Protein AF-A0A7J8NJE0-F1 (afdb_monomer)

Sequence (69 aa):
MGSVSMEPAVLDDIIYRLLDLKQARPGKQVQLLEGEIRQLCTVAREIFLQQPNLLELEAPIKICGTPFF

Organism: NCBI:txid34289

Foldseek 3Di:
DDLLDDDVVLVVVVVVQVVVCVPPDPPDDRDDDPVSVVSVVVNVVVVVVVADPDDDDDDDDDDDDDPDD

Radius of gyration: 15.57 Å; Cα contacts (8 Å, |Δi|>4): 14; chains: 1; bounding box: 34×40×32 Å

InterPro domains:
  IPR029052 Metallo-dependent phosphatase-like [G3DSA:3.60.21.10] (3-66)
  IPR029052 Metallo-dependent phosphatase-like [SSF56300] (6-65)
  IPR031675 Serine-threonine protein phosphatase, N-terminal [PF16891] (11-58)

pLDDT: mean 84.8, std 11.79, range [44.44, 94.19]

Structure (mmCIF, N/CA/C/O backbone):
data_AF-A0A7J8NJE0-F1
#
_entry.id   AF-A0A7J8NJE0-F1
#
loop_
_atom_site.group_PDB
_atom_site.id
_atom_site.type_symbol
_atom_site.label_atom_id
_atom_site.label_alt_id
_atom_site.label_comp_id
_atom_site.label_asym_id
_atom_site.label_entity_id
_atom_site.label_seq_id
_atom_site.pdbx_PDB_ins_code
_atom_site.Cartn_x
_atom_site.Cartn_y
_atom_site.Cartn_z
_atom_site.occupancy
_atom_site.B_iso_or_equiv
_atom_site.auth_seq_id
_atom_site.auth_comp_id
_atom_site.auth_asym_id
_atom_site.auth_atom_id
_atom_site.pdbx_PDB_model_num
ATOM 1 N N . MET A 1 1 ? -8.683 -21.089 -1.847 1.00 46.16 1 MET A N 1
ATOM 2 C CA . MET A 1 1 ? -8.221 -19.791 -1.316 1.00 46.16 1 MET A CA 1
ATOM 3 C C . MET A 1 1 ? -9.191 -18.761 -1.854 1.00 46.16 1 MET A C 1
ATOM 5 O O . MET A 1 1 ? -9.246 -18.601 -3.064 1.00 46.16 1 MET A O 1
ATOM 9 N N . GLY A 1 2 ? -10.085 -18.249 -1.006 1.00 53.53 2 GLY A N 1
ATOM 10 C CA . GLY A 1 2 ? -11.090 -17.280 -1.443 1.00 53.53 2 GLY A CA 1
ATOM 11 C C . GLY A 1 2 ? -10.386 -15.987 -1.824 1.00 53.53 2 GLY A C 1
ATOM 12 O O . GLY A 1 2 ? -9.554 -15.523 -1.055 1.00 53.53 2 GLY A O 1
ATOM 13 N N . SER A 1 3 ? -10.677 -15.457 -3.006 1.00 59.91 3 SER A N 1
ATOM 14 C CA . SER A 1 3 ? -10.223 -14.134 -3.422 1.00 59.91 3 SER A CA 1
ATOM 15 C C . SER A 1 3 ? -10.675 -13.114 -2.379 1.00 59.91 3 SER A C 1
ATOM 17 O O . SER A 1 3 ? -11.879 -12.877 -2.236 1.00 59.91 3 SER A O 1
ATOM 19 N N . VAL A 1 4 ? -9.740 -12.553 -1.612 1.00 67.06 4 VAL A N 1
ATOM 20 C CA . VAL A 1 4 ? -10.059 -11.481 -0.672 1.00 67.06 4 VAL A CA 1
ATOM 21 C C . VAL A 1 4 ? -10.163 -10.209 -1.502 1.00 67.06 4 VAL A C 1
ATOM 23 O O . VAL A 1 4 ? -9.166 -9.624 -1.907 1.00 67.06 4 VAL A O 1
ATOM 26 N N . SER A 1 5 ? -11.388 -9.803 -1.814 1.00 78.06 5 SER A N 1
ATOM 27 C CA . SER A 1 5 ? -11.660 -8.563 -2.539 1.00 78.06 5 SER A CA 1
ATOM 28 C C . SER A 1 5 ? -12.143 -7.504 -1.556 1.00 78.06 5 SER A C 1
ATOM 30 O O . SER A 1 5 ? -12.988 -7.770 -0.702 1.00 78.06 5 SER A O 1
ATOM 32 N N . MET A 1 6 ? -11.571 -6.306 -1.639 1.00 84.88 6 MET A N 1
ATOM 33 C CA . MET A 1 6 ? -12.040 -5.152 -0.878 1.00 84.88 6 MET A CA 1
ATOM 34 C C . MET A 1 6 ? -13.111 -4.423 -1.682 1.00 84.88 6 MET A C 1
ATOM 36 O O . MET A 1 6 ? -12.935 -4.206 -2.879 1.00 84.88 6 MET A O 1
ATOM 40 N N . GLU A 1 7 ? -14.215 -4.061 -1.029 1.00 89.50 7 GLU A N 1
ATOM 41 C CA . GLU A 1 7 ? -15.283 -3.279 -1.652 1.00 89.50 7 GLU A CA 1
ATOM 42 C C . GLU A 1 7 ? -14.718 -1.909 -2.083 1.00 89.50 7 GLU A C 1
ATOM 44 O O . GLU A 1 7 ? -14.136 -1.210 -1.243 1.00 89.50 7 GLU A O 1
ATOM 49 N N . PRO A 1 8 ? -14.881 -1.493 -3.352 1.00 89.50 8 PRO A N 1
ATOM 50 C CA . PRO A 1 8 ? -14.290 -0.255 -3.860 1.00 89.50 8 PRO A CA 1
ATOM 51 C C . PRO A 1 8 ? -14.765 0.978 -3.085 1.00 89.50 8 PRO A C 1
ATOM 53 O O . PRO A 1 8 ? -13.956 1.836 -2.758 1.00 89.50 8 PRO A O 1
ATOM 56 N N . ALA A 1 9 ? -16.039 1.016 -2.679 1.00 90.31 9 ALA A N 1
ATOM 57 C CA . ALA A 1 9 ? -16.585 2.119 -1.887 1.00 90.31 9 ALA A CA 1
ATOM 58 C C . ALA A 1 9 ? -15.891 2.282 -0.520 1.00 90.31 9 ALA A C 1
ATOM 60 O O . ALA A 1 9 ? -15.702 3.402 -0.051 1.00 90.31 9 ALA A O 1
ATOM 61 N N . VAL A 1 10 ? -15.490 1.173 0.114 1.00 89.50 10 VAL A N 1
ATOM 62 C CA . VAL A 1 10 ? -14.768 1.199 1.398 1.00 89.50 10 VAL A CA 1
ATOM 63 C C . VAL A 1 10 ? -13.325 1.652 1.187 1.00 89.50 10 VAL A C 1
ATOM 65 O O . VAL A 1 10 ? -12.799 2.437 1.973 1.00 89.50 10 VAL A O 1
ATOM 68 N N . LEU A 1 11 ? -12.682 1.185 0.114 1.00 91.94 11 LEU A N 1
ATOM 69 C CA . LEU A 1 11 ? -11.332 1.613 -0.247 1.00 91.94 11 LEU A CA 1
ATOM 70 C C . LEU A 1 11 ? -11.280 3.119 -0.547 1.00 91.94 11 LEU A C 1
ATOM 72 O O . LEU A 1 11 ? -10.403 3.811 -0.027 1.00 91.94 11 LEU A O 1
ATOM 76 N N . ASP A 1 12 ? -12.231 3.625 -1.331 1.00 93.19 12 ASP A N 1
ATOM 77 C CA . ASP A 1 12 ? -12.331 5.045 -1.668 1.00 93.19 12 ASP A CA 1
ATOM 78 C C . ASP A 1 12 ? -12.542 5.904 -0.415 1.00 93.19 12 ASP A C 1
ATOM 80 O O . ASP A 1 12 ? -11.840 6.900 -0.233 1.00 93.19 12 ASP A O 1
ATOM 84 N N . ASP A 1 13 ? -13.432 5.499 0.498 1.00 92.31 13 ASP A N 1
ATOM 85 C CA . ASP A 1 13 ? -13.649 6.203 1.769 1.00 92.31 13 ASP A CA 1
ATOM 86 C C . ASP A 1 13 ? -12.362 6.305 2.610 1.00 92.31 13 ASP A C 1
ATOM 88 O O . ASP A 1 13 ? -12.022 7.380 3.120 1.00 92.31 13 ASP A O 1
A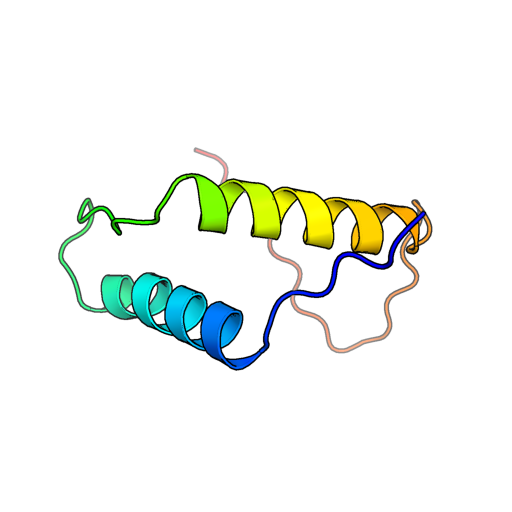TOM 92 N N . ILE A 1 14 ? -11.590 5.217 2.703 1.00 92.25 14 ILE A N 1
ATOM 93 C CA . ILE A 1 14 ? -10.300 5.222 3.408 1.00 92.25 14 ILE A CA 1
ATOM 94 C C . ILE A 1 14 ? -9.312 6.181 2.734 1.00 92.25 14 ILE A C 1
ATOM 96 O O . ILE A 1 14 ? -8.631 6.950 3.421 1.00 92.25 14 ILE A O 1
ATOM 100 N N . ILE A 1 15 ? -9.237 6.172 1.401 1.00 92.50 15 ILE A N 1
ATOM 101 C CA . ILE A 1 15 ? -8.373 7.085 0.643 1.00 92.50 15 ILE A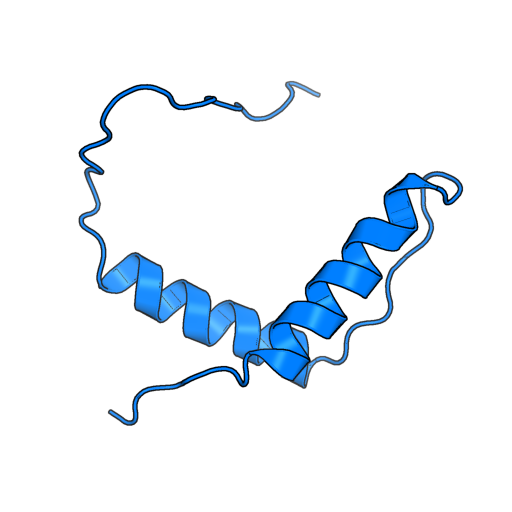 CA 1
ATOM 102 C C . ILE A 1 15 ? -8.769 8.541 0.916 1.00 92.50 15 ILE A C 1
ATOM 104 O O . ILE A 1 15 ? -7.894 9.361 1.208 1.00 92.50 15 ILE A O 1
ATOM 108 N N . TYR A 1 16 ? -10.063 8.871 0.891 1.00 91.69 16 TYR A N 1
ATOM 109 C CA . TYR A 1 16 ? -10.542 10.222 1.187 1.00 91.69 16 TYR A CA 1
ATOM 110 C C . TYR A 1 16 ? -10.186 10.663 2.609 1.00 91.69 16 TYR A C 1
ATOM 112 O O . TYR A 1 16 ? -9.645 11.760 2.785 1.00 91.69 16 TYR A O 1
ATOM 120 N N . ARG A 1 17 ? -10.395 9.800 3.613 1.00 89.88 17 ARG A N 1
ATOM 121 C CA . ARG A 1 17 ? -10.013 10.084 5.008 1.00 89.88 17 ARG A CA 1
ATOM 122 C C . ARG A 1 17 ? -8.514 10.347 5.160 1.00 89.88 17 ARG A C 1
ATOM 124 O O . ARG A 1 17 ? -8.124 11.258 5.889 1.00 89.88 17 ARG A O 1
ATOM 131 N N . LEU A 1 18 ? -7.670 9.581 4.468 1.00 88.88 18 LEU A N 1
ATOM 132 C CA . LEU A 1 18 ? -6.215 9.765 4.493 1.00 88.88 18 LEU A CA 1
ATOM 133 C C . LEU A 1 18 ? -5.771 11.050 3.778 1.00 88.88 18 LEU A C 1
ATOM 135 O O . LEU A 1 18 ? -4.833 11.713 4.224 1.00 88.88 18 LEU A O 1
ATOM 139 N N . LEU A 1 19 ? -6.437 11.425 2.683 1.00 89.12 19 LEU A N 1
ATOM 140 C CA . LEU A 1 19 ? -6.112 12.627 1.912 1.00 89.12 19 LEU A CA 1
ATOM 141 C C . LEU A 1 19 ? -6.555 13.926 2.596 1.00 89.12 19 LEU A C 1
ATOM 143 O O . LEU A 1 19 ? -5.884 14.944 2.412 1.00 89.12 19 LEU A O 1
ATOM 147 N N . ASP A 1 20 ? -7.615 13.900 3.405 1.00 85.31 20 ASP A N 1
ATOM 148 C CA . ASP A 1 20 ? -8.098 15.067 4.163 1.00 85.31 20 ASP A CA 1
ATOM 149 C C . ASP A 1 20 ? -7.026 15.644 5.111 1.00 85.31 20 ASP A C 1
ATOM 151 O O . ASP A 1 20 ? -6.952 16.850 5.359 1.00 85.31 20 ASP A O 1
ATOM 155 N N . LEU A 1 21 ? -6.086 14.804 5.565 1.00 78.62 21 LEU A N 1
ATOM 156 C CA . LEU A 1 21 ? -4.943 15.246 6.367 1.00 78.62 21 LEU A CA 1
ATOM 157 C C . LEU A 1 21 ? -4.039 16.260 5.662 1.00 78.62 21 LEU A C 1
ATOM 159 O O . LEU A 1 21 ? -3.322 16.990 6.343 1.00 78.62 21 LEU A O 1
ATOM 163 N N . LYS A 1 22 ? -4.073 16.348 4.327 1.00 73.12 22 LYS A N 1
ATOM 164 C CA . LYS A 1 22 ? -3.258 17.313 3.573 1.00 73.12 22 LYS A CA 1
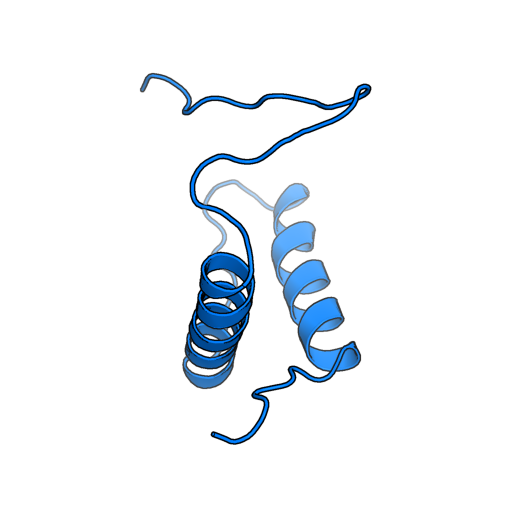ATOM 165 C C . LYS A 1 22 ? -3.597 18.769 3.901 1.00 73.12 22 LYS A C 1
ATOM 167 O O . LYS A 1 22 ? -2.742 19.630 3.722 1.00 73.12 22 LYS A O 1
ATOM 172 N N . GLN A 1 23 ? -4.817 19.043 4.364 1.00 71.00 23 GLN A N 1
ATOM 173 C CA . GLN A 1 23 ? -5.244 20.381 4.791 1.00 71.00 23 GLN A CA 1
ATOM 174 C C . GLN A 1 23 ? -5.148 20.578 6.312 1.00 71.00 23 GLN A C 1
ATOM 176 O O . GLN A 1 23 ? -5.288 21.696 6.809 1.00 71.00 23 GLN A O 1
ATOM 181 N N . ALA A 1 24 ? -4.915 19.501 7.064 1.00 73.00 24 ALA A N 1
ATOM 182 C CA . ALA A 1 24 ? -4.853 19.534 8.514 1.00 73.00 24 ALA A CA 1
ATOM 183 C C . ALA A 1 24 ? -3.453 19.894 9.028 1.00 73.00 24 ALA A C 1
ATOM 185 O O . ALA A 1 24 ? -2.442 19.742 8.344 1.00 73.00 24 ALA A O 1
ATOM 186 N N . ARG A 1 25 ? -3.385 20.350 10.286 1.00 77.25 25 ARG A N 1
ATOM 187 C CA . ARG A 1 25 ? -2.101 20.569 10.964 1.00 77.25 25 ARG A CA 1
ATOM 188 C C . ARG A 1 25 ? -1.289 19.261 10.989 1.00 77.25 25 ARG A C 1
ATOM 190 O O . ARG A 1 25 ? -1.871 18.211 11.284 1.00 77.25 25 ARG A O 1
ATOM 197 N N . PRO A 1 26 ? 0.036 19.320 10.745 1.00 76.31 26 PRO A N 1
ATOM 198 C CA . PRO A 1 26 ? 0.913 18.160 10.866 1.00 76.31 26 PRO A CA 1
ATOM 199 C C . PRO A 1 26 ? 0.726 17.480 12.227 1.00 76.31 26 PRO A C 1
ATOM 201 O O . PRO A 1 26 ? 0.718 18.154 13.256 1.00 76.31 26 PRO A O 1
ATOM 204 N N . GLY A 1 27 ? 0.545 16.157 12.228 1.00 76.06 27 GLY A N 1
ATOM 205 C CA . GLY A 1 27 ? 0.331 15.362 13.444 1.00 76.06 27 GLY A CA 1
ATOM 206 C C . GLY A 1 27 ? -1.122 14.964 13.735 1.00 76.06 27 GLY A C 1
ATOM 207 O O . GLY A 1 27 ? -1.354 14.223 14.689 1.00 76.06 27 GLY A O 1
ATOM 208 N N . LYS A 1 28 ? -2.107 15.385 12.925 1.00 80.94 28 LYS A N 1
ATOM 209 C CA . LYS A 1 28 ? -3.476 14.842 13.012 1.00 80.94 28 LYS A CA 1
ATOM 210 C C . LYS A 1 28 ? -3.472 13.367 12.583 1.00 80.94 28 LYS A C 1
ATOM 212 O O . LYS A 1 28 ? -3.075 13.042 11.468 1.00 80.94 28 LYS A O 1
ATOM 217 N N . GLN A 1 29 ? -3.915 12.482 13.471 1.00 80.12 29 GLN A N 1
ATOM 218 C CA . GLN A 1 29 ? -4.077 11.056 13.182 1.00 80.12 29 GLN A CA 1
ATOM 219 C C . GLN A 1 29 ? -5.426 10.797 12.502 1.00 80.12 29 GLN A C 1
ATOM 221 O O . GLN A 1 29 ? -6.439 11.389 12.878 1.00 80.12 29 GLN A O 1
ATOM 226 N N . VAL A 1 30 ? -5.445 9.897 11.517 1.00 84.75 30 VAL A N 1
ATOM 227 C CA . VAL A 1 30 ? -6.689 9.360 10.946 1.00 84.75 30 VAL A CA 1
ATOM 228 C C . VAL A 1 30 ? -7.093 8.141 11.754 1.00 84.75 30 VAL A C 1
ATOM 230 O O . VAL A 1 30 ? -6.280 7.253 11.999 1.00 84.75 30 VAL A O 1
ATOM 233 N N . GLN A 1 31 ? -8.356 8.104 12.167 1.00 84.94 31 GLN A N 1
ATOM 234 C CA . GLN A 1 31 ? -8.927 6.936 12.822 1.00 84.94 31 GLN A CA 1
ATOM 235 C C . GLN A 1 31 ? -9.363 5.935 11.750 1.00 84.94 31 GLN A C 1
ATOM 237 O O . GLN A 1 31 ? -10.321 6.175 11.012 1.00 84.94 31 GLN A O 1
ATOM 242 N N . LEU A 1 32 ? -8.625 4.831 11.660 1.00 88.31 32 LEU A N 1
ATOM 243 C CA . LEU A 1 32 ? -8.981 3.650 10.878 1.00 88.31 32 LEU A CA 1
ATOM 244 C C . LEU A 1 32 ? -9.295 2.510 11.844 1.00 88.31 32 LEU A C 1
ATOM 246 O O . LEU A 1 32 ? -8.650 2.377 12.888 1.00 88.31 32 LEU A O 1
ATOM 250 N N . LEU A 1 33 ? -10.276 1.686 11.498 1.00 90.25 33 LEU A N 1
ATOM 251 C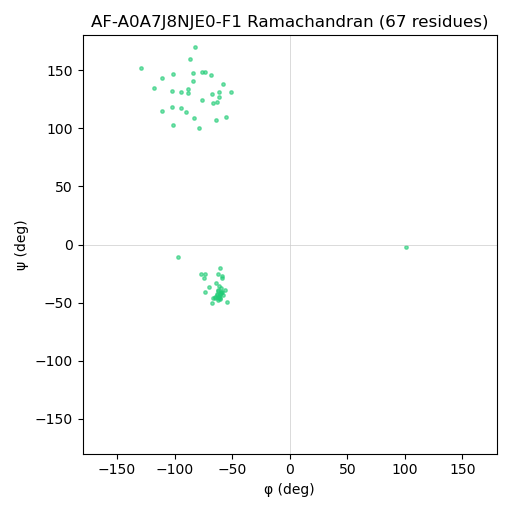 CA . LEU A 1 33 ? -10.613 0.499 12.274 1.00 90.25 33 LEU A CA 1
ATOM 252 C C . LEU A 1 33 ? -9.576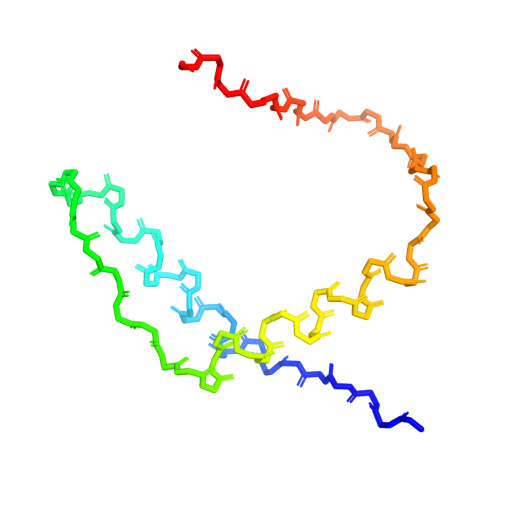 -0.601 12.014 1.00 90.25 33 LEU A C 1
ATOM 254 O O . LEU A 1 33 ? -9.058 -0.736 10.906 1.00 90.25 33 LEU A O 1
ATOM 258 N N . GLU A 1 34 ? -9.311 -1.451 13.011 1.00 91.19 34 GLU A N 1
ATOM 259 C CA . GLU A 1 34 ? -8.363 -2.566 12.852 1.00 91.19 34 GLU A CA 1
ATOM 260 C C . GLU A 1 34 ? -8.741 -3.476 11.671 1.00 91.19 34 GLU A C 1
ATOM 262 O O . GLU A 1 34 ? -7.872 -3.908 10.913 1.00 91.19 34 GLU A O 1
ATOM 267 N N . GLY A 1 35 ? -10.040 -3.732 11.481 1.00 90.00 35 GLY A N 1
ATOM 268 C CA . GLY A 1 35 ? -10.545 -4.533 10.365 1.00 90.00 35 GLY A CA 1
ATOM 269 C C . GLY A 1 35 ? -10.181 -3.947 9.000 1.00 90.00 35 GLY A C 1
ATOM 270 O O . GLY A 1 35 ? -9.741 -4.687 8.123 1.00 90.00 35 GLY A O 1
ATOM 271 N N 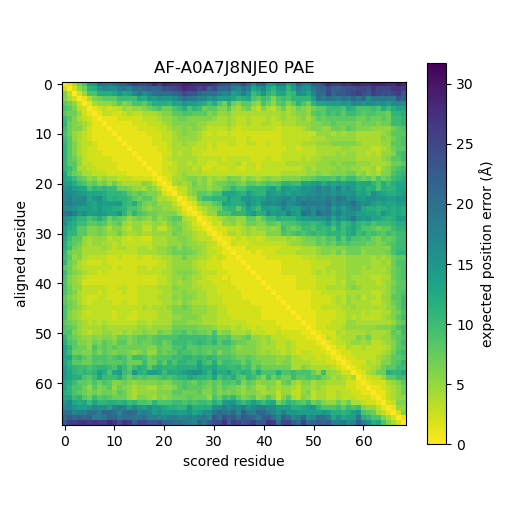. GLU A 1 36 ? -10.274 -2.622 8.851 1.00 89.81 36 GLU A N 1
ATOM 272 C CA . GLU A 1 36 ? -9.918 -1.910 7.617 1.00 89.81 36 GLU A CA 1
ATOM 273 C C . GLU A 1 36 ? -8.417 -2.041 7.330 1.00 89.81 36 GLU A C 1
ATOM 275 O O . GLU A 1 36 ? -8.019 -2.396 6.222 1.00 89.81 36 GLU A O 1
ATOM 280 N N . ILE A 1 37 ? -7.578 -1.839 8.352 1.00 91.62 37 ILE A N 1
ATOM 281 C CA . ILE A 1 37 ? -6.117 -1.963 8.240 1.00 91.62 37 ILE A CA 1
ATOM 282 C C . ILE A 1 37 ? -5.726 -3.397 7.863 1.00 91.62 37 ILE A C 1
ATOM 284 O O . ILE A 1 37 ? -4.939 -3.618 6.941 1.00 91.62 37 ILE A O 1
ATOM 288 N N . ARG A 1 38 ? -6.294 -4.393 8.551 1.00 93.25 38 ARG A N 1
ATOM 289 C CA . ARG A 1 38 ? -6.007 -5.811 8.300 1.00 93.25 38 ARG A CA 1
ATOM 290 C C . ARG A 1 38 ? -6.422 -6.224 6.891 1.00 93.25 38 ARG A C 1
ATOM 292 O O . ARG A 1 38 ? -5.694 -6.979 6.241 1.00 93.25 38 ARG A O 1
ATOM 299 N N . GLN A 1 39 ? -7.567 -5.738 6.420 1.00 91.56 39 GLN A N 1
ATOM 300 C CA . GLN A 1 39 ? -8.053 -6.018 5.075 1.00 91.56 39 GLN A CA 1
ATOM 301 C C . GLN A 1 39 ? -7.139 -5.392 4.019 1.00 91.56 39 GLN A C 1
ATOM 303 O O . GLN A 1 39 ? -6.708 -6.109 3.117 1.00 91.56 39 GLN A O 1
ATOM 308 N N . LEU A 1 40 ? -6.745 -4.123 4.181 1.00 92.81 40 LEU A N 1
ATOM 309 C CA . LEU A 1 40 ? -5.775 -3.459 3.302 1.00 92.81 40 LEU A CA 1
ATOM 310 C C . LEU A 1 40 ? -4.466 -4.246 3.200 1.00 92.81 40 LEU A C 1
ATOM 312 O O . LEU A 1 40 ? -4.002 -4.531 2.099 1.00 92.81 40 LEU A O 1
ATOM 316 N N . CYS A 1 41 ? -3.891 -4.648 4.338 1.00 94.00 41 CYS A N 1
ATOM 317 C CA . CYS A 1 41 ? -2.657 -5.434 4.359 1.00 94.00 41 CYS A CA 1
ATOM 318 C C . CYS A 1 41 ? -2.819 -6.796 3.674 1.00 94.00 41 CYS A C 1
ATOM 320 O O . CYS A 1 41 ? -1.905 -7.253 2.989 1.00 94.00 41 CYS A O 1
ATOM 322 N N . THR A 1 42 ? -3.968 -7.448 3.858 1.00 93.38 42 THR A N 1
ATOM 323 C CA . THR A 1 42 ? -4.244 -8.767 3.276 1.00 93.38 42 THR A CA 1
ATOM 324 C C . THR A 1 42 ? -4.351 -8.679 1.758 1.00 93.38 42 THR A C 1
ATOM 326 O O . THR A 1 42 ? -3.652 -9.409 1.059 1.00 93.38 42 THR A O 1
ATOM 329 N N . VAL A 1 43 ? -5.153 -7.739 1.253 1.00 92.62 43 VAL A N 1
ATOM 330 C CA . VAL A 1 43 ? -5.343 -7.525 -0.189 1.00 92.62 43 VAL A CA 1
ATOM 331 C C . VAL A 1 43 ? -4.047 -7.053 -0.850 1.00 92.62 43 VAL A C 1
ATOM 333 O O . VAL A 1 43 ? -3.645 -7.603 -1.872 1.00 92.62 43 VAL A O 1
ATOM 336 N N . ALA A 1 44 ? -3.332 -6.100 -0.242 1.00 92.56 44 ALA A N 1
ATOM 337 C CA . ALA A 1 44 ? -2.047 -5.632 -0.761 1.00 92.56 44 ALA A CA 1
ATOM 338 C C . ALA A 1 44 ? -1.015 -6.766 -0.845 1.00 92.56 44 ALA A C 1
ATOM 340 O O . ALA A 1 44 ? -0.303 -6.883 -1.840 1.00 92.56 44 ALA A O 1
ATOM 341 N N . ARG A 1 45 ? -0.962 -7.642 0.168 1.00 94.19 45 ARG A N 1
ATOM 342 C CA . ARG A 1 45 ? -0.085 -8.818 0.156 1.00 94.19 45 ARG A CA 1
ATOM 343 C C . ARG A 1 45 ? -0.404 -9.754 -1.006 1.00 94.19 45 ARG A C 1
ATOM 345 O O . ARG A 1 45 ? 0.527 -10.252 -1.629 1.00 94.19 45 ARG A O 1
ATOM 352 N N . GLU A 1 46 ? -1.678 -10.013 -1.291 1.00 92.31 46 GLU A N 1
ATOM 353 C CA . GLU A 1 46 ? -2.058 -10.852 -2.435 1.00 92.31 46 GLU A CA 1
ATOM 354 C C . GLU A 1 46 ? -1.623 -10.223 -3.764 1.00 92.31 46 GLU A C 1
ATOM 356 O O . GLU A 1 46 ? -1.035 -10.920 -4.588 1.00 92.31 46 GLU A O 1
ATOM 361 N N . ILE A 1 47 ? -1.806 -8.909 -3.933 1.00 91.12 47 ILE A N 1
ATOM 362 C CA . ILE A 1 47 ? -1.364 -8.178 -5.133 1.00 91.12 47 ILE A CA 1
ATOM 363 C C . ILE A 1 47 ? 0.157 -8.275 -5.305 1.00 91.12 47 ILE A C 1
ATOM 365 O O . ILE A 1 47 ? 0.633 -8.608 -6.389 1.00 91.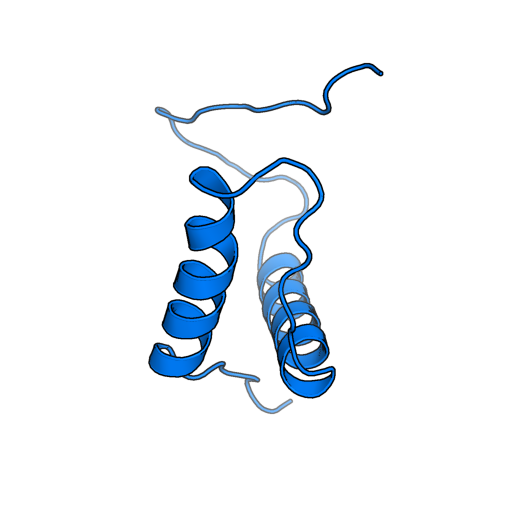12 47 ILE A O 1
ATOM 369 N N . PHE A 1 48 ? 0.930 -8.048 -4.240 1.00 91.69 48 PHE A N 1
ATOM 370 C CA . PHE A 1 48 ? 2.390 -8.152 -4.311 1.00 91.69 48 PHE A CA 1
ATOM 371 C C . PHE A 1 48 ? 2.872 -9.570 -4.623 1.00 91.69 48 PHE A C 1
ATOM 373 O O . PHE A 1 48 ? 3.876 -9.723 -5.305 1.00 91.69 48 PHE A O 1
ATOM 380 N N . LEU A 1 49 ? 2.165 -10.605 -4.160 1.00 92.06 49 LEU A N 1
ATOM 381 C CA . LEU A 1 49 ? 2.492 -11.998 -4.485 1.00 92.06 49 LEU A CA 1
ATOM 382 C C . LEU A 1 49 ? 2.121 -12.382 -5.924 1.00 92.06 49 LEU A C 1
ATOM 384 O O . LEU A 1 49 ? 2.706 -13.317 -6.468 1.00 92.06 49 LEU A O 1
ATOM 388 N N . GLN A 1 50 ? 1.144 -11.700 -6.524 1.00 91.50 50 GLN A N 1
ATOM 389 C CA . GLN A 1 50 ? 0.787 -11.871 -7.935 1.00 91.50 50 GLN A CA 1
ATOM 390 C C . GLN A 1 50 ? 1.773 -11.166 -8.873 1.00 91.50 50 GLN A C 1
ATOM 392 O O . GLN A 1 50 ? 1.907 -11.563 -10.030 1.00 91.50 50 GLN A O 1
ATOM 397 N N . GLN A 1 51 ? 2.455 -10.127 -8.391 1.00 91.12 51 GLN A N 1
ATOM 398 C CA . GLN A 1 51 ? 3.471 -9.401 -9.145 1.00 91.12 51 GLN A CA 1
ATOM 399 C C . GLN A 1 51 ? 4.844 -10.094 -9.051 1.00 91.12 51 GLN A C 1
ATOM 401 O O . GLN A 1 51 ? 5.174 -10.697 -8.029 1.00 91.12 51 GLN A O 1
ATOM 406 N N . PRO A 1 52 ? 5.679 -10.023 -10.103 1.00 92.56 52 PRO A N 1
ATOM 407 C CA . PRO A 1 52 ? 7.045 -10.527 -10.039 1.00 92.56 52 PRO A CA 1
ATOM 408 C C . PRO A 1 52 ? 7.902 -9.676 -9.091 1.00 92.56 52 PRO A C 1
ATOM 410 O O . PRO A 1 52 ? 7.768 -8.455 -9.036 1.00 92.56 52 PRO A O 1
ATOM 413 N N . ASN A 1 53 ? 8.853 -10.314 -8.399 1.00 89.94 53 ASN A N 1
ATOM 414 C CA . ASN A 1 53 ? 9.814 -9.614 -7.530 1.00 89.94 53 ASN A CA 1
ATOM 415 C C . ASN A 1 53 ? 10.658 -8.575 -8.290 1.00 89.94 53 ASN A C 1
ATOM 417 O O . ASN A 1 53 ? 11.110 -7.594 -7.704 1.00 89.94 53 ASN A O 1
ATOM 421 N N . LEU A 1 54 ? 10.890 -8.807 -9.585 1.00 93.38 54 LEU A N 1
ATOM 422 C CA . LEU A 1 54 ? 11.501 -7.848 -10.494 1.00 93.38 54 LEU A CA 1
ATOM 423 C C . LEU A 1 54 ? 10.389 -7.216 -11.335 1.00 93.38 54 LEU A C 1
ATOM 425 O O . LEU A 1 54 ? 9.869 -7.851 -12.249 1.00 93.38 54 LEU A O 1
ATOM 429 N N . LEU A 1 55 ? 10.008 -5.986 -10.988 1.00 89.81 55 LEU A N 1
ATOM 430 C CA . LEU A 1 55 ? 8.977 -5.238 -11.702 1.00 89.81 55 LEU A CA 1
ATOM 431 C C . LEU A 1 55 ? 9.537 -4.680 -13.015 1.00 89.81 55 LEU A C 1
ATOM 433 O O . LEU A 1 55 ? 10.510 -3.925 -13.013 1.00 89.81 55 LEU A O 1
ATOM 437 N N . GLU A 1 56 ? 8.880 -5.009 -14.121 1.00 89.88 56 GLU A N 1
ATOM 438 C CA . GLU A 1 56 ? 9.104 -4.381 -15.422 1.00 89.88 56 GLU A CA 1
ATOM 439 C C . GLU A 1 56 ? 8.161 -3.176 -15.539 1.00 89.88 56 GLU A C 1
ATOM 441 O O . GLU A 1 56 ? 6.940 -3.325 -15.515 1.00 89.88 56 GLU A O 1
ATOM 446 N N . LEU A 1 57 ? 8.724 -1.965 -15.580 1.00 90.50 57 LEU A N 1
ATOM 447 C CA . LEU A 1 57 ? 7.971 -0.709 -15.600 1.00 90.50 57 LEU A CA 1
ATOM 448 C C . LEU A 1 57 ? 8.256 0.056 -16.894 1.00 90.50 57 LEU A C 1
ATOM 450 O O . LEU A 1 57 ? 9.414 0.230 -17.273 1.00 90.50 57 LEU A O 1
ATOM 454 N N . GLU A 1 58 ? 7.206 0.573 -17.527 1.00 88.75 58 GLU A N 1
ATOM 455 C CA . GLU A 1 58 ? 7.307 1.423 -18.716 1.00 88.75 58 GLU A CA 1
ATOM 456 C C . GLU A 1 58 ? 7.131 2.904 -18.356 1.00 88.75 58 GLU A C 1
ATOM 458 O O . GLU A 1 58 ? 6.399 3.261 -17.433 1.00 88.75 58 GLU A O 1
ATOM 463 N N . ALA A 1 59 ? 7.815 3.792 -19.078 1.00 89.69 59 ALA A N 1
ATOM 464 C CA . ALA A 1 59 ? 7.706 5.234 -18.871 1.00 89.69 59 ALA A CA 1
ATOM 465 C C . ALA A 1 59 ? 6.368 5.783 -19.414 1.00 89.69 59 ALA A C 1
ATOM 467 O O . ALA A 1 59 ? 5.889 5.290 -20.436 1.00 89.69 59 ALA A O 1
ATOM 468 N N . PRO A 1 60 ? 5.792 6.849 -18.812 1.00 91.19 60 PRO A N 1
ATOM 469 C CA . PRO A 1 60 ? 6.350 7.714 -17.765 1.00 91.19 60 PRO A CA 1
ATOM 470 C C . PRO A 1 60 ? 5.964 7.307 -16.328 1.00 91.19 60 PRO A C 1
ATOM 472 O O . PRO A 1 60 ? 4.788 7.178 -16.002 1.00 91.19 60 PRO A O 1
ATOM 475 N N . ILE A 1 61 ? 6.953 7.227 -15.428 1.00 91.50 61 ILE A N 1
ATOM 476 C CA . ILE A 1 61 ? 6.757 6.956 -13.991 1.00 91.50 61 ILE A CA 1
ATOM 477 C C . ILE A 1 61 ? 7.485 7.983 -13.118 1.00 91.50 61 ILE A C 1
ATOM 479 O O . ILE A 1 61 ? 8.512 8.538 -13.509 1.00 91.50 61 ILE A O 1
ATOM 483 N N . LYS A 1 62 ? 6.964 8.231 -11.911 1.00 89.50 62 LYS A N 1
ATOM 484 C CA . LYS A 1 62 ? 7.637 9.037 -10.882 1.00 89.50 62 LYS A CA 1
ATOM 485 C C . LYS A 1 62 ? 8.244 8.104 -9.841 1.00 89.50 62 LYS A C 1
ATOM 487 O O . LYS A 1 62 ? 7.512 7.381 -9.174 1.00 89.50 62 LYS A O 1
ATOM 492 N N . ILE A 1 63 ? 9.567 8.138 -9.696 1.00 89.81 63 ILE A N 1
ATOM 493 C CA . ILE A 1 63 ? 10.287 7.349 -8.692 1.00 89.81 63 ILE A CA 1
ATOM 494 C C . ILE A 1 63 ? 10.483 8.221 -7.448 1.00 89.81 63 ILE A C 1
ATOM 496 O O . ILE A 1 63 ? 11.141 9.258 -7.510 1.00 89.81 63 ILE A O 1
ATOM 500 N N . CYS A 1 64 ? 9.905 7.804 -6.321 1.00 90.38 64 CYS A N 1
ATOM 501 C CA . CYS A 1 64 ? 10.072 8.450 -5.021 1.00 90.38 64 CYS A CA 1
ATOM 502 C C . CYS A 1 64 ? 10.883 7.525 -4.105 1.00 90.38 64 CYS A C 1
ATOM 504 O O . CYS A 1 64 ? 10.424 6.436 -3.773 1.00 90.38 64 CYS A O 1
ATOM 506 N N . GLY A 1 65 ? 12.088 7.946 -3.715 1.00 89.12 65 GLY A N 1
ATOM 507 C CA . GLY A 1 65 ? 12.887 7.252 -2.702 1.00 89.12 65 GLY A CA 1
ATOM 508 C C . GLY A 1 65 ? 12.465 7.625 -1.279 1.00 89.12 65 GLY A C 1
ATOM 509 O O . GLY A 1 65 ? 11.709 8.577 -1.070 1.00 89.12 65 GLY A O 1
ATOM 510 N N . THR A 1 66 ? 12.978 6.899 -0.288 1.00 81.44 66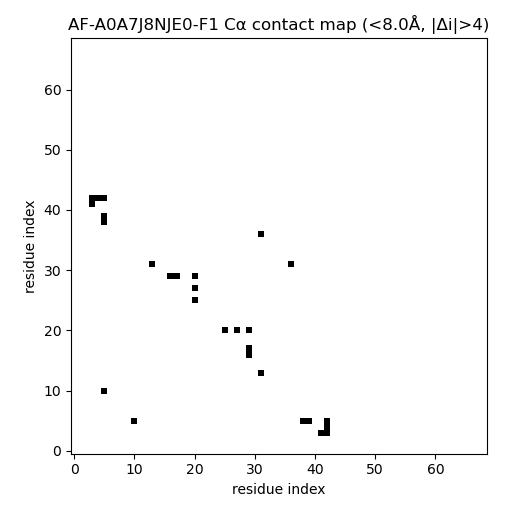 THR A N 1
ATOM 511 C CA . THR A 1 66 ? 12.839 7.275 1.122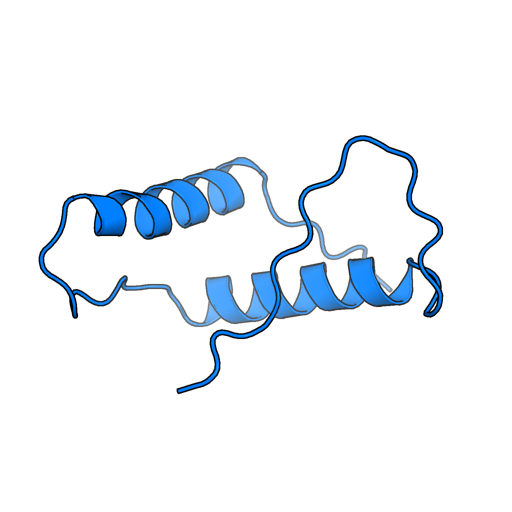 1.00 81.44 66 THR A CA 1
ATOM 512 C C . THR A 1 66 ? 13.517 8.631 1.354 1.00 81.44 66 THR A C 1
ATOM 514 O O . THR A 1 66 ? 14.666 8.798 0.933 1.00 81.44 66 THR A O 1
ATOM 517 N N . PRO A 1 67 ? 12.865 9.608 2.011 1.00 64.19 67 PRO A N 1
ATOM 518 C CA . PRO A 1 67 ? 13.567 10.803 2.451 1.00 64.19 67 PRO A CA 1
ATOM 519 C C . PRO A 1 67 ? 14.626 10.381 3.473 1.00 64.19 67 PRO A C 1
ATOM 521 O O . PRO A 1 67 ? 14.307 9.737 4.469 1.00 64.19 67 PRO A O 1
ATOM 524 N N . PHE A 1 68 ? 15.887 10.708 3.195 1.00 48.00 68 PHE A N 1
ATOM 525 C CA . PHE A 1 68 ? 16.965 10.597 4.171 1.00 48.00 68 PHE A CA 1
ATOM 526 C C . PHE A 1 68 ? 16.640 11.591 5.297 1.00 48.00 68 PHE A C 1
ATOM 528 O O . PHE A 1 68 ? 16.695 12.802 5.080 1.00 48.00 68 PHE A O 1
ATOM 535 N N . PHE A 1 69 ? 16.220 11.075 6.449 1.00 44.44 69 PHE A N 1
ATOM 536 C CA . PHE A 1 69 ? 16.125 11.801 7.713 1.00 44.44 69 PHE A CA 1
ATOM 537 C C . PHE A 1 69 ? 17.090 11.155 8.699 1.00 44.44 69 PHE A C 1
ATOM 539 O O . PHE A 1 69 ? 17.145 9.903 8.713 1.00 44.44 69 PHE A O 1
#

Mean predicted aligned error: 7.17 Å

Secondary structure (DSSP, 8-state):
----PPPHHHHHHHHHHHHHGGGSPTTPPP---HHHHHHHHHHHHHHHHHS-SS---PSS----PPP--

Solvent-accessible surface area (backbone atoms only — not comparable to full-atom values): 4777 Å² total; per-residue (Å²): 131,80,84,73,75,78,60,66,72,59,54,50,52,53,50,51,57,61,54,55,49,78,80,45,69,90,86,71,79,75,91,74,55,70,68,58,55,53,49,53,54,52,41,51,49,53,54,57,70,73,44,64,95,74,77,88,80,74,84,90,77,86,90,80,76,83,82,91,124